Protein AF-A0A7X6TRU2-F1 (afdb_monomer)

Structure (mmCIF, N/CA/C/O backbone):
data_AF-A0A7X6TRU2-F1
#
_entry.id   AF-A0A7X6TRU2-F1
#
loop_
_atom_site.group_PDB
_atom_site.id
_atom_site.type_symbol
_atom_site.label_atom_id
_atom_site.label_alt_id
_atom_site.label_comp_id
_atom_site.label_asym_id
_atom_site.label_entity_id
_atom_site.label_seq_id
_atom_site.pdbx_PDB_ins_code
_atom_site.Cartn_x
_atom_site.Cartn_y
_atom_site.Cartn_z
_atom_site.occupancy
_atom_site.B_iso_or_equiv
_atom_site.auth_seq_id
_atom_site.auth_comp_id
_atom_site.auth_asym_id
_atom_site.auth_atom_id
_atom_site.pdbx_PDB_model_num
ATOM 1 N N . MET A 1 1 ? -6.484 8.703 16.209 1.00 59.50 1 MET A N 1
ATOM 2 C CA . MET A 1 1 ? -6.837 7.442 15.532 1.00 59.50 1 MET A CA 1
ATOM 3 C C . MET A 1 1 ? -7.542 7.835 14.250 1.00 59.50 1 MET A C 1
ATOM 5 O O . MET A 1 1 ? -8.441 8.665 14.344 1.00 59.50 1 MET A O 1
ATOM 9 N N . LEU A 1 2 ? -7.090 7.363 13.085 1.00 68.12 2 LEU A N 1
ATOM 10 C CA . LEU A 1 2 ? -7.824 7.628 11.841 1.00 68.12 2 LEU A CA 1
ATOM 11 C C . LEU A 1 2 ? -9.205 6.985 11.938 1.00 68.12 2 LEU A C 1
ATOM 13 O O . LEU A 1 2 ? -9.327 5.858 12.418 1.00 68.12 2 LEU A O 1
ATOM 17 N N . SER A 1 3 ? -10.236 7.709 11.516 1.00 82.19 3 SER A N 1
ATOM 18 C CA . SER A 1 3 ? -11.575 7.130 11.444 1.00 82.19 3 SER A CA 1
ATOM 19 C C . SER A 1 3 ? -11.648 6.110 10.304 1.00 82.19 3 SER A C 1
ATOM 21 O O . SER A 1 3 ? -10.949 6.245 9.298 1.00 82.19 3 SER A O 1
ATOM 23 N N . GLU A 1 4 ? -12.522 5.109 10.425 1.00 81.75 4 GLU A N 1
ATOM 24 C CA . GLU A 1 4 ? -12.746 4.105 9.369 1.00 81.75 4 GLU A CA 1
ATOM 25 C C . GLU A 1 4 ? -13.071 4.756 8.018 1.00 81.75 4 GLU A C 1
ATOM 27 O O . GLU A 1 4 ? -12.639 4.286 6.967 1.00 81.75 4 GLU A O 1
ATOM 32 N N . LYS A 1 5 ? -13.778 5.891 8.057 1.00 84.62 5 LYS A N 1
ATOM 33 C CA . LYS A 1 5 ? -14.120 6.674 6.873 1.00 84.62 5 LYS A CA 1
ATOM 34 C C . LYS A 1 5 ? -12.882 7.254 6.192 1.00 84.62 5 LYS A C 1
ATOM 36 O O . LYS A 1 5 ? -12.740 7.096 4.986 1.00 84.62 5 LYS A O 1
ATOM 41 N N . GLU A 1 6 ? -11.971 7.865 6.947 1.00 84.38 6 GLU A N 1
ATOM 42 C CA . GLU A 1 6 ? -10.730 8.396 6.372 1.00 84.38 6 GLU A CA 1
ATOM 43 C C . GLU A 1 6 ? -9.860 7.282 5.789 1.00 84.38 6 GLU A C 1
ATOM 45 O O . GLU A 1 6 ? -9.338 7.426 4.689 1.00 84.38 6 GLU A O 1
ATOM 50 N N . ILE A 1 7 ? -9.775 6.133 6.464 1.00 84.88 7 ILE A N 1
ATOM 51 C CA . ILE A 1 7 ? -9.046 4.965 5.952 1.00 84.88 7 ILE A CA 1
ATOM 52 C C . ILE A 1 7 ? -9.642 4.496 4.619 1.00 84.88 7 ILE A C 1
ATOM 54 O O . ILE A 1 7 ? -8.897 4.264 3.666 1.00 84.88 7 ILE A O 1
ATOM 58 N N . MET A 1 8 ? -10.972 4.387 4.524 1.00 87.00 8 MET A N 1
ATOM 59 C CA . MET A 1 8 ? -11.646 4.018 3.276 1.00 87.00 8 MET A CA 1
ATOM 60 C C . MET A 1 8 ? -11.409 5.037 2.162 1.00 87.00 8 MET A C 1
ATOM 62 O O . MET A 1 8 ? -11.165 4.643 1.025 1.00 87.00 8 MET A O 1
ATOM 66 N N . GLU A 1 9 ? -11.446 6.334 2.464 1.00 88.69 9 GLU A N 1
ATOM 67 C CA . GLU A 1 9 ? -11.203 7.370 1.461 1.00 88.69 9 GLU A CA 1
ATOM 68 C C . GLU A 1 9 ? -9.774 7.314 0.909 1.00 88.69 9 GLU A C 1
ATOM 70 O O . GLU A 1 9 ? -9.575 7.408 -0.304 1.00 88.69 9 GLU A O 1
ATOM 75 N N . ILE A 1 10 ? -8.786 7.113 1.781 1.00 86.56 10 ILE A N 1
ATOM 76 C CA . ILE A 1 10 ? -7.382 6.937 1.396 1.00 86.56 10 ILE A CA 1
ATOM 77 C C . ILE A 1 10 ? -7.217 5.668 0.560 1.00 86.56 10 ILE A C 1
ATOM 79 O O . ILE A 1 10 ? -6.566 5.688 -0.489 1.00 86.56 10 ILE A O 1
ATOM 83 N N . TYR A 1 11 ? -7.843 4.573 0.995 1.00 88.00 11 TYR A N 1
ATOM 84 C CA . TYR A 1 11 ? -7.827 3.304 0.282 1.00 88.00 11 TYR A CA 1
ATOM 85 C C . TYR A 1 11 ? -8.384 3.462 -1.132 1.00 88.00 11 TYR A C 1
ATOM 87 O O . TYR A 1 11 ? -7.681 3.179 -2.097 1.00 88.00 11 TYR A O 1
ATOM 95 N N . GLN A 1 12 ? -9.602 3.987 -1.285 1.00 88.88 12 GLN A N 1
ATOM 96 C CA . GLN A 1 12 ? -10.249 4.098 -2.594 1.00 88.88 12 GLN A CA 1
ATOM 97 C C . GLN A 1 12 ? -9.475 4.983 -3.576 1.00 88.88 12 GLN A C 1
ATOM 99 O O . GLN A 1 12 ? -9.452 4.690 -4.769 1.00 88.88 12 GLN A O 1
ATOM 104 N N . ARG A 1 13 ? -8.813 6.042 -3.098 1.00 88.44 13 ARG A N 1
ATOM 105 C CA . ARG A 1 13 ? -8.032 6.941 -3.963 1.00 88.44 13 ARG A CA 1
ATOM 106 C C . ARG A 1 13 ? -6.712 6.335 -4.430 1.00 88.44 13 ARG A C 1
ATOM 108 O O . ARG A 1 13 ? -6.228 6.699 -5.499 1.00 88.44 13 ARG A O 1
ATOM 115 N N . ASN A 1 14 ? -6.113 5.449 -3.636 1.00 88.50 14 ASN A N 1
ATOM 116 C 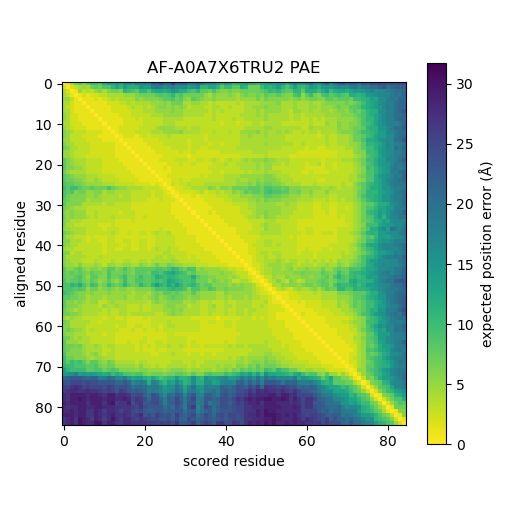CA . ASN A 1 14 ? -4.755 4.965 -3.886 1.00 88.50 14 ASN A CA 1
ATOM 117 C C . ASN A 1 14 ? -4.676 3.486 -4.272 1.00 88.50 14 ASN A C 1
ATOM 119 O O . ASN A 1 14 ? -3.649 3.073 -4.811 1.00 88.50 14 ASN A O 1
ATOM 123 N N . VAL A 1 15 ? -5.724 2.693 -4.029 1.00 89.62 15 VAL A N 1
ATOM 124 C CA . VAL A 1 15 ? -5.740 1.250 -4.311 1.00 89.62 15 VAL A CA 1
ATOM 125 C C . VAL A 1 15 ? -5.399 0.955 -5.767 1.00 89.62 15 VAL A C 1
ATOM 127 O O . VAL A 1 15 ? -4.585 0.077 -6.018 1.00 89.62 15 VAL A O 1
ATOM 130 N N . ASP A 1 16 ? -5.917 1.740 -6.711 1.00 90.94 16 ASP A N 1
ATOM 131 C CA . ASP A 1 16 ? -5.670 1.555 -8.145 1.00 90.94 16 ASP A CA 1
ATOM 132 C C . ASP A 1 16 ? -4.180 1.734 -8.498 1.00 90.94 16 ASP A C 1
ATOM 134 O O . ASP A 1 16 ? -3.570 0.903 -9.170 1.00 90.94 16 ASP A O 1
ATOM 138 N N . VAL A 1 17 ? -3.544 2.764 -7.927 1.00 90.19 17 VAL A N 1
ATOM 139 C CA . VAL A 1 17 ? -2.110 3.043 -8.108 1.00 90.19 17 VAL A CA 1
ATOM 140 C C . VAL A 1 17 ? -1.254 1.947 -7.473 1.00 90.19 17 VAL A C 1
ATOM 142 O O . VAL A 1 17 ? -0.301 1.465 -8.087 1.00 90.19 17 VAL A O 1
ATOM 145 N N . VAL A 1 18 ? -1.580 1.550 -6.243 1.00 90.75 18 VAL A N 1
ATOM 146 C CA . VAL A 1 18 ? -0.838 0.523 -5.499 1.00 90.75 18 VAL A CA 1
ATOM 147 C C . VAL A 1 18 ? -0.966 -0.838 -6.179 1.00 90.75 18 VAL A C 1
ATOM 149 O O . VAL A 1 18 ? 0.035 -1.545 -6.321 1.00 90.75 18 VAL A O 1
ATOM 152 N N . TYR A 1 19 ? -2.164 -1.178 -6.651 1.00 91.44 19 TYR A N 1
ATOM 153 C CA . TYR A 1 19 ? -2.434 -2.398 -7.401 1.00 91.44 19 TYR A CA 1
ATOM 154 C C . TYR A 1 19 ? -1.689 -2.391 -8.737 1.00 91.44 19 TYR A C 1
ATOM 156 O O . TYR A 1 19 ? -0.970 -3.341 -9.031 1.00 91.44 19 TYR A O 1
ATOM 164 N N . GLY A 1 20 ? -1.766 -1.299 -9.505 1.00 90.69 20 GLY A N 1
ATOM 165 C CA . GLY A 1 20 ? -1.084 -1.154 -10.794 1.00 90.69 20 GLY A CA 1
ATOM 166 C C . GLY A 1 20 ? 0.438 -1.303 -10.701 1.00 90.69 20 GLY A C 1
ATOM 167 O O . GLY A 1 20 ? 1.063 -1.953 -11.543 1.00 90.69 20 GLY A O 1
ATOM 168 N N . ILE A 1 21 ? 1.052 -0.762 -9.647 1.00 90.00 21 ILE A N 1
ATOM 169 C CA . ILE A 1 21 ? 2.486 -0.949 -9.392 1.00 90.00 21 ILE A CA 1
ATOM 170 C C . ILE A 1 21 ? 2.760 -2.401 -9.002 1.00 90.00 21 ILE A C 1
ATOM 172 O O . ILE A 1 21 ? 3.631 -3.041 -9.590 1.00 90.00 21 ILE A O 1
ATOM 176 N N . SER A 1 22 ? 1.998 -2.941 -8.053 1.00 89.00 22 SER A N 1
ATOM 177 C CA . SER A 1 22 ? 2.214 -4.292 -7.530 1.00 89.00 22 SER A CA 1
ATOM 178 C C . SER A 1 22 ? 2.064 -5.369 -8.612 1.00 89.00 22 SER A C 1
ATOM 180 O O . SER A 1 22 ? 2.947 -6.217 -8.750 1.00 89.00 22 SER A O 1
ATOM 182 N N . ILE A 1 23 ? 1.042 -5.271 -9.471 1.00 90.19 23 ILE A N 1
ATOM 183 C CA . ILE A 1 23 ? 0.835 -6.202 -10.589 1.00 90.19 23 ILE A CA 1
ATOM 184 C C . ILE A 1 23 ? 1.933 -6.075 -11.648 1.00 90.19 23 ILE A C 1
ATOM 186 O O . ILE A 1 23 ? 2.347 -7.078 -12.228 1.00 90.19 23 ILE A O 1
ATOM 190 N N . SER A 1 24 ? 2.474 -4.870 -11.856 1.00 90.06 24 SER A N 1
ATOM 191 C CA . SER A 1 24 ? 3.606 -4.654 -12.765 1.00 90.06 24 SER A CA 1
ATOM 192 C C . SER A 1 24 ? 4.885 -5.340 -12.268 1.00 90.06 24 SER A C 1
ATOM 194 O O . SER A 1 24 ? 5.671 -5.831 -13.081 1.00 90.06 24 SER A O 1
ATOM 196 N N . TYR A 1 25 ? 5.088 -5.407 -10.947 1.00 87.25 25 TYR A N 1
ATOM 197 C CA . TYR A 1 25 ? 6.231 -6.088 -10.330 1.00 87.25 25 TYR A CA 1
ATOM 198 C C . TYR A 1 25 ? 6.050 -7.608 -10.237 1.00 87.25 25 TYR A C 1
ATOM 200 O O . TYR A 1 25 ? 6.961 -8.349 -10.604 1.00 87.25 25 TYR A O 1
ATOM 208 N N . LEU A 1 26 ? 4.907 -8.074 -9.726 1.00 85.69 26 LEU A N 1
ATOM 209 C CA . LEU A 1 26 ? 4.683 -9.482 -9.375 1.00 85.69 26 LEU A CA 1
ATOM 210 C C . LEU A 1 26 ? 4.121 -10.302 -10.537 1.00 85.69 26 LEU A C 1
ATOM 212 O O . LEU A 1 26 ? 4.351 -11.506 -10.597 1.00 85.69 26 LEU A O 1
ATOM 216 N N . LYS A 1 27 ? 3.396 -9.664 -11.467 1.00 87.62 27 LYS A N 1
ATOM 217 C CA . LYS A 1 27 ? 2.711 -10.304 -12.607 1.00 87.62 27 LYS A CA 1
ATOM 218 C C . LYS A 1 27 ? 1.762 -11.447 -12.219 1.00 87.62 27 LYS A C 1
ATOM 220 O O . LYS A 1 27 ? 1.379 -12.243 -13.071 1.00 87.62 27 LYS A O 1
ATOM 225 N N . ASN A 1 28 ? 1.372 -11.517 -10.950 1.00 87.50 28 ASN A N 1
ATOM 226 C CA . ASN A 1 28 ? 0.441 -12.493 -10.409 1.00 87.50 28 ASN A CA 1
ATOM 227 C C . ASN A 1 28 ? -0.620 -11.757 -9.593 1.00 87.50 28 ASN A C 1
ATOM 229 O O . ASN A 1 28 ? -0.280 -10.983 -8.698 1.00 87.50 28 ASN A O 1
ATOM 233 N N . ALA A 1 29 ? -1.892 -11.990 -9.911 1.00 87.44 29 ALA A N 1
ATOM 234 C CA . ALA A 1 29 ? -3.013 -11.350 -9.233 1.00 87.44 29 ALA A CA 1
ATOM 235 C C . ALA A 1 29 ? -3.053 -11.700 -7.738 1.00 87.44 29 ALA A C 1
ATOM 237 O O . ALA A 1 29 ? -3.211 -10.801 -6.921 1.00 87.44 29 ALA A O 1
ATOM 238 N N . GLN A 1 30 ? -2.804 -12.963 -7.377 1.00 86.62 30 GLN A N 1
ATOM 239 C CA . GLN A 1 30 ? -2.890 -13.415 -5.987 1.00 86.62 30 GLN A CA 1
ATOM 240 C C . GLN A 1 30 ? -1.830 -12.743 -5.101 1.00 86.62 30 GLN A C 1
ATOM 242 O O . GLN A 1 30 ? -2.154 -12.188 -4.056 1.00 86.62 30 GLN A O 1
ATOM 247 N N . ASP A 1 31 ? -0.570 -12.737 -5.547 1.00 84.50 31 ASP A N 1
ATOM 248 C CA . ASP A 1 31 ? 0.519 -12.075 -4.815 1.00 84.50 31 ASP A CA 1
ATOM 249 C C . ASP A 1 31 ? 0.320 -10.549 -4.775 1.00 84.50 31 ASP A C 1
ATOM 251 O O . ASP A 1 31 ? 0.688 -9.879 -3.812 1.00 84.50 31 ASP A O 1
ATOM 255 N N . THR A 1 32 ? -0.278 -9.984 -5.828 1.00 88.50 32 THR A N 1
ATOM 256 C CA . THR A 1 32 ? -0.610 -8.555 -5.892 1.00 88.50 32 THR A CA 1
ATOM 257 C C . THR A 1 32 ? -1.649 -8.190 -4.842 1.00 88.50 32 THR A C 1
ATOM 259 O O . THR A 1 32 ? -1.449 -7.215 -4.121 1.00 88.50 32 THR A O 1
ATOM 262 N N . GLU A 1 33 ? -2.737 -8.953 -4.740 1.00 89.25 33 GLU A N 1
ATOM 263 C CA . GLU A 1 33 ? -3.774 -8.725 -3.733 1.00 89.25 33 GLU A CA 1
ATOM 264 C C . GLU A 1 33 ? -3.207 -8.827 -2.314 1.00 89.25 33 GLU A C 1
ATOM 266 O O . GLU A 1 33 ? -3.455 -7.928 -1.512 1.00 89.25 33 GLU A O 1
ATOM 271 N N . ASP A 1 34 ? -2.366 -9.830 -2.037 1.00 88.31 34 ASP A N 1
ATOM 272 C CA . ASP A 1 34 ? -1.704 -9.992 -0.735 1.00 88.31 34 ASP A CA 1
ATOM 273 C C . ASP A 1 34 ? -0.838 -8.772 -0.373 1.00 88.31 34 ASP A C 1
ATOM 275 O O . ASP A 1 34 ? -0.980 -8.172 0.698 1.00 88.31 34 ASP A O 1
ATOM 279 N N . VAL A 1 35 ? -0.002 -8.313 -1.311 1.00 89.50 35 VAL A N 1
ATOM 280 C CA . VAL A 1 35 ? 0.866 -7.147 -1.098 1.00 89.50 35 VAL A CA 1
ATOM 281 C C . VAL A 1 35 ? 0.067 -5.857 -0.915 1.00 89.50 35 VAL A C 1
ATOM 283 O O . VAL A 1 35 ? 0.410 -5.033 -0.056 1.00 89.50 35 VAL A O 1
ATOM 286 N N . VAL A 1 36 ? -0.991 -5.662 -1.702 1.00 90.44 36 VAL A N 1
ATOM 287 C CA . VAL A 1 36 ? -1.887 -4.506 -1.585 1.00 90.44 36 VAL A CA 1
ATOM 288 C C . VAL A 1 36 ? -2.530 -4.510 -0.200 1.00 90.44 36 VAL A C 1
ATOM 290 O O . VAL A 1 36 ? -2.423 -3.522 0.531 1.00 90.44 36 VAL A O 1
ATOM 293 N N . GLN A 1 37 ? -3.126 -5.631 0.202 1.00 89.62 37 GLN A N 1
ATOM 294 C CA . GLN A 1 37 ? -3.815 -5.762 1.481 1.00 89.62 37 GLN A CA 1
ATOM 295 C C . GLN A 1 37 ? -2.852 -5.558 2.659 1.00 89.62 37 GLN A C 1
ATOM 297 O O . GLN A 1 37 ? -3.133 -4.753 3.548 1.00 89.62 37 GLN A O 1
ATOM 302 N N . GLY A 1 38 ? -1.670 -6.182 2.628 1.00 89.81 38 GLY A N 1
ATOM 303 C CA . GLY A 1 38 ? -0.639 -6.024 3.656 1.00 89.81 38 GLY A CA 1
ATOM 304 C C . GLY A 1 38 ? -0.064 -4.606 3.748 1.00 89.81 38 GLY A C 1
ATOM 305 O O . GLY A 1 38 ? 0.332 -4.162 4.829 1.00 89.81 38 GLY A O 1
ATOM 306 N N . THR A 1 39 ? -0.041 -3.855 2.643 1.00 90.62 39 THR A N 1
ATOM 307 C CA . THR A 1 39 ? 0.382 -2.444 2.634 1.00 90.62 39 THR A CA 1
ATOM 308 C C . THR A 1 39 ? -0.612 -1.565 3.393 1.00 90.62 39 THR A C 1
ATOM 310 O O . THR A 1 39 ? -0.208 -0.779 4.254 1.00 90.62 39 THR A O 1
ATOM 313 N N . PHE A 1 40 ? -1.910 -1.729 3.129 1.00 88.31 40 PHE A N 1
ATOM 314 C CA . PHE A 1 40 ? -2.955 -0.990 3.840 1.00 88.31 40 PHE A CA 1
ATOM 315 C C . PHE A 1 40 ? -3.099 -1.439 5.295 1.00 88.31 40 PHE A C 1
ATOM 317 O O . PHE A 1 40 ? -3.282 -0.596 6.170 1.00 88.31 40 PHE A O 1
ATOM 324 N N . LEU A 1 41 ? -2.924 -2.730 5.590 1.00 89.38 41 LEU A N 1
ATOM 325 C CA . LEU A 1 41 ? -2.927 -3.226 6.967 1.00 89.38 41 LEU A CA 1
ATOM 326 C C . LEU A 1 41 ? -1.820 -2.555 7.794 1.00 89.38 41 LEU A C 1
ATOM 328 O O . LEU A 1 41 ? -2.096 -1.987 8.847 1.00 89.38 41 LEU A O 1
ATOM 332 N N . LYS A 1 42 ? -0.593 -2.485 7.255 1.00 88.12 42 LYS A N 1
ATOM 333 C CA . LYS A 1 42 ? 0.531 -1.775 7.891 1.00 88.12 42 LYS A CA 1
ATOM 334 C C . LYS A 1 42 ? 0.249 -0.297 8.129 1.00 88.12 42 LYS A C 1
ATOM 336 O O . LYS A 1 42 ? 0.741 0.259 9.108 1.00 88.12 42 LYS A O 1
ATOM 341 N N . MET A 1 43 ? -0.492 0.351 7.232 1.00 87.62 43 MET A N 1
ATOM 342 C CA . MET A 1 43 ? -0.891 1.752 7.387 1.00 87.62 43 MET A CA 1
ATOM 343 C C . MET A 1 43 ? -1.775 1.937 8.6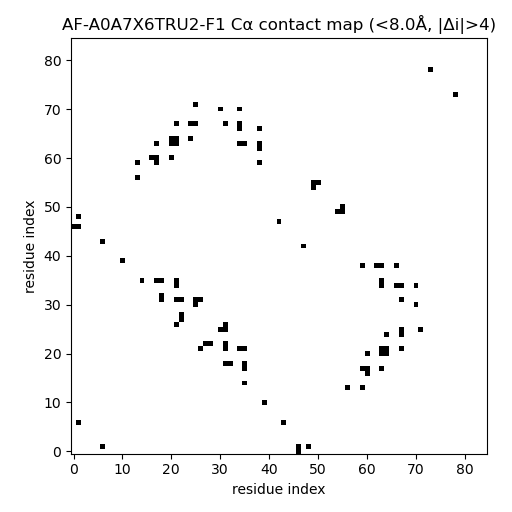24 1.00 87.62 43 MET A C 1
ATOM 345 O O . MET A 1 43 ? -1.546 2.852 9.418 1.00 87.62 43 MET A O 1
ATOM 349 N N . ILE A 1 44 ? -2.752 1.039 8.783 1.00 86.25 44 ILE A N 1
ATOM 350 C CA . ILE A 1 44 ? -3.707 1.025 9.893 1.00 86.25 44 ILE A CA 1
ATOM 351 C C . ILE A 1 44 ? -2.983 0.683 11.200 1.00 86.25 44 ILE A C 1
ATOM 353 O O . ILE A 1 44 ? -3.093 1.434 12.166 1.00 86.25 44 ILE A O 1
ATOM 357 N N . GLU A 1 45 ? -2.179 -0.384 11.215 1.00 86.75 45 GLU A N 1
ATOM 358 C CA . GLU A 1 45 ? -1.413 -0.818 12.392 1.00 86.75 45 GLU A CA 1
ATOM 359 C C . GLU A 1 45 ? -0.440 0.255 12.887 1.00 86.75 45 GLU A C 1
ATOM 361 O O . GLU A 1 45 ? -0.291 0.465 14.090 1.00 86.75 45 GLU A O 1
ATOM 366 N N . LYS A 1 46 ? 0.218 0.970 11.966 1.00 83.69 46 LYS A N 1
ATOM 367 C CA . LYS A 1 46 ? 1.135 2.062 12.318 1.00 83.69 46 LYS A CA 1
ATOM 368 C C . LYS A 1 46 ? 0.428 3.375 12.641 1.00 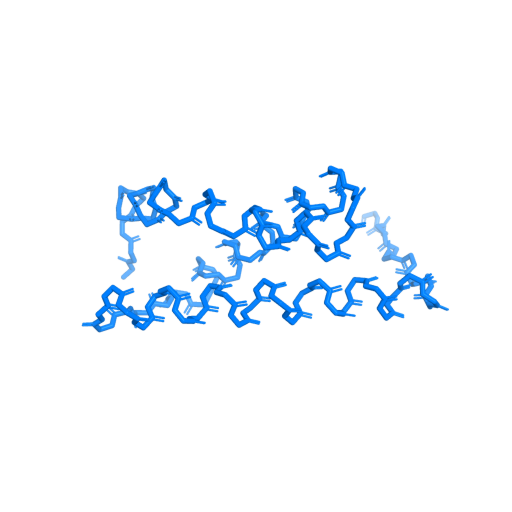83.69 46 LYS A C 1
ATOM 370 O O . LYS A 1 46 ? 1.114 4.321 13.022 1.00 83.69 46 LYS A O 1
ATOM 375 N N . ASN A 1 47 ? -0.896 3.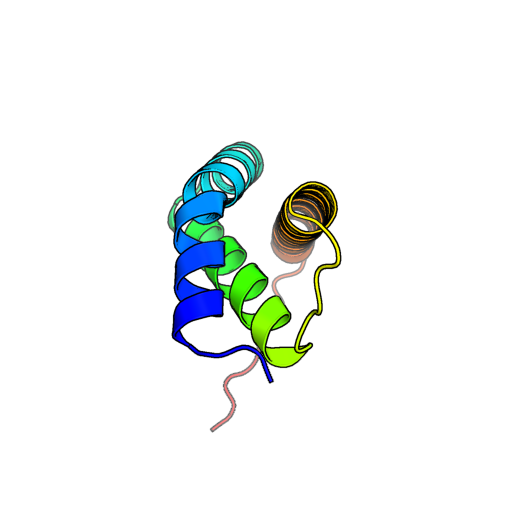446 12.477 1.00 80.12 47 ASN A N 1
ATOM 376 C CA . ASN A 1 47 ? -1.698 4.662 12.606 1.00 80.12 47 ASN A CA 1
ATOM 377 C C . ASN A 1 47 ? -1.005 5.852 11.909 1.00 80.12 47 ASN A C 1
ATOM 379 O O . ASN A 1 47 ? -0.703 6.875 12.528 1.00 80.12 47 ASN A O 1
ATOM 383 N N . MET A 1 48 ? -0.666 5.674 10.629 1.00 79.12 48 MET A N 1
ATOM 384 C CA . MET A 1 48 ? 0.120 6.664 9.896 1.00 79.12 48 MET A CA 1
ATOM 385 C C . MET A 1 48 ? -0.620 7.991 9.756 1.00 79.12 48 MET A C 1
ATOM 387 O O . MET A 1 48 ? -1.685 8.054 9.154 1.00 79.12 48 MET A O 1
ATOM 391 N N . ILE A 1 49 ? -0.027 9.064 10.273 1.00 77.56 49 ILE A N 1
ATOM 392 C CA . ILE A 1 49 ? -0.550 10.418 10.106 1.00 77.56 49 ILE A CA 1
ATOM 393 C C . ILE A 1 49 ? 0.112 11.009 8.866 1.00 77.56 49 ILE A C 1
ATOM 395 O O . ILE A 1 49 ? 1.309 11.292 8.872 1.00 77.56 49 ILE A O 1
ATOM 39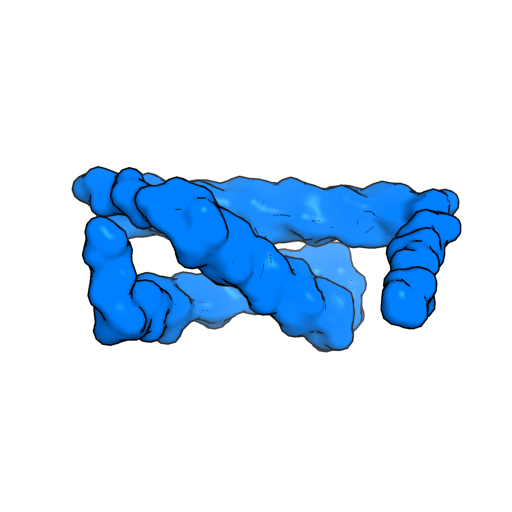9 N N . PHE A 1 50 ? -0.657 11.174 7.794 1.00 80.38 50 PHE A N 1
ATOM 400 C CA . PHE A 1 50 ? -0.172 11.824 6.584 1.00 80.38 50 PHE A CA 1
ATOM 401 C C . PHE A 1 50 ? -0.403 13.329 6.675 1.00 80.38 50 PHE A C 1
ATOM 403 O O . PHE A 1 50 ? -1.529 13.790 6.833 1.00 80.38 50 PHE A O 1
ATOM 410 N N . GLU A 1 51 ? 0.664 14.110 6.536 1.00 78.00 51 GLU A N 1
ATOM 411 C CA . GLU A 1 51 ? 0.575 15.577 6.513 1.00 78.00 51 GLU A CA 1
ATOM 412 C C . GLU A 1 51 ? 0.089 16.113 5.159 1.00 78.00 51 GLU A C 1
ATOM 414 O O . GLU A 1 51 ? -0.298 17.273 5.036 1.00 78.00 51 GLU A O 1
ATOM 419 N N . SER A 1 52 ? 0.154 15.298 4.101 1.00 85.12 52 SER A N 1
ATOM 420 C CA . SER A 1 52 ? -0.203 15.704 2.741 1.00 85.12 52 SER A CA 1
ATOM 421 C C . SER A 1 52 ? -0.511 14.499 1.846 1.00 85.12 52 SER A C 1
ATOM 423 O O . SER A 1 52 ? 0.124 13.452 1.999 1.00 85.12 52 SER A O 1
ATOM 425 N N . PRO A 1 53 ? -1.381 14.658 0.829 1.00 80.94 53 PRO A N 1
ATOM 426 C CA . PRO A 1 53 ? -1.692 13.597 -0.137 1.00 80.94 53 PRO A CA 1
ATOM 427 C C . PRO A 1 53 ? -0.459 13.125 -0.928 1.00 80.94 53 PRO A C 1
ATOM 429 O O . PRO A 1 53 ? -0.350 11.958 -1.295 1.00 80.94 53 PRO A O 1
ATOM 432 N N . SER A 1 54 ? 0.526 14.002 -1.148 1.00 84.75 54 SER A N 1
ATOM 433 C CA . SER A 1 54 ? 1.805 13.621 -1.763 1.00 84.75 54 SER A CA 1
ATOM 434 C C . SER A 1 54 ? 2.634 12.686 -0.874 1.00 84.75 54 SER A C 1
ATOM 436 O O . SER A 1 54 ? 3.307 11.793 -1.389 1.00 84.75 54 SER A O 1
ATOM 438 N N . HIS A 1 55 ? 2.582 12.874 0.451 1.00 85.56 55 HIS A N 1
ATOM 439 C CA . HIS A 1 55 ? 3.290 12.031 1.418 1.00 85.56 55 HIS A CA 1
ATOM 440 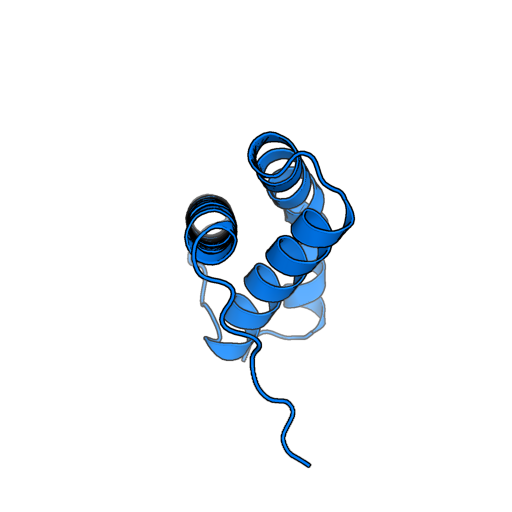C C . HIS A 1 55 ? 2.621 10.655 1.499 1.00 85.56 55 HIS A C 1
ATOM 442 O O . HIS A 1 55 ? 3.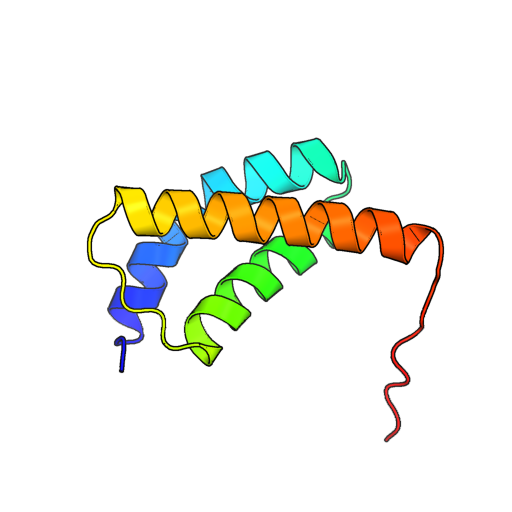301 9.641 1.364 1.00 85.56 55 HIS A O 1
ATOM 448 N N . GLU A 1 56 ? 1.291 10.621 1.610 1.00 85.75 56 GLU A N 1
ATOM 449 C CA . GLU A 1 56 ? 0.488 9.394 1.534 1.00 85.75 56 GLU A CA 1
ATOM 450 C C . GLU A 1 56 ? 0.843 8.558 0.306 1.00 85.75 56 GLU A C 1
ATOM 452 O O . GLU A 1 56 ? 1.253 7.400 0.423 1.00 85.75 56 GLU A O 1
ATOM 457 N N . ARG A 1 57 ? 0.767 9.171 -0.878 1.00 86.06 57 ARG A N 1
ATOM 458 C CA . ARG A 1 57 ? 1.053 8.482 -2.133 1.00 86.06 57 ARG A CA 1
ATOM 459 C C . ARG A 1 57 ? 2.497 7.985 -2.190 1.00 86.06 57 ARG A C 1
ATOM 461 O O . ARG A 1 57 ? 2.736 6.850 -2.596 1.00 86.06 57 ARG A O 1
ATOM 468 N N . GLY A 1 58 ? 3.461 8.802 -1.763 1.00 89.81 58 GLY A N 1
ATOM 469 C CA . GLY A 1 58 ? 4.871 8.410 -1.707 1.00 89.81 58 GLY A CA 1
ATOM 470 C C . GLY A 1 58 ? 5.112 7.223 -0.774 1.00 89.81 58 GLY A C 1
ATOM 471 O O . GLY A 1 58 ? 5.822 6.283 -1.137 1.00 89.81 58 GLY A O 1
ATOM 472 N N . TRP A 1 59 ? 4.472 7.224 0.396 1.00 91.19 59 TRP A N 1
ATOM 473 C CA . TRP A 1 59 ? 4.588 6.140 1.361 1.00 91.19 59 TRP A CA 1
ATOM 474 C C . TRP A 1 59 ? 3.961 4.839 0.857 1.00 91.19 59 TRP A C 1
ATOM 476 O O . TRP A 1 59 ? 4.578 3.779 0.981 1.00 91.19 59 TRP A O 1
ATOM 486 N N . LEU A 1 60 ? 2.777 4.911 0.242 1.00 88.88 60 LEU A N 1
ATOM 487 C CA . LEU A 1 60 ? 2.102 3.749 -0.338 1.00 88.88 60 LEU A CA 1
ATOM 488 C C . LEU A 1 60 ? 2.922 3.141 -1.479 1.00 88.88 60 LEU A C 1
ATOM 490 O O . LEU A 1 60 ? 3.137 1.932 -1.497 1.00 88.88 60 LEU A O 1
ATOM 494 N N . ILE A 1 61 ? 3.462 3.967 -2.380 1.00 88.88 61 ILE A N 1
ATOM 495 C CA . ILE A 1 61 ? 4.321 3.508 -3.482 1.00 88.88 61 ILE A CA 1
A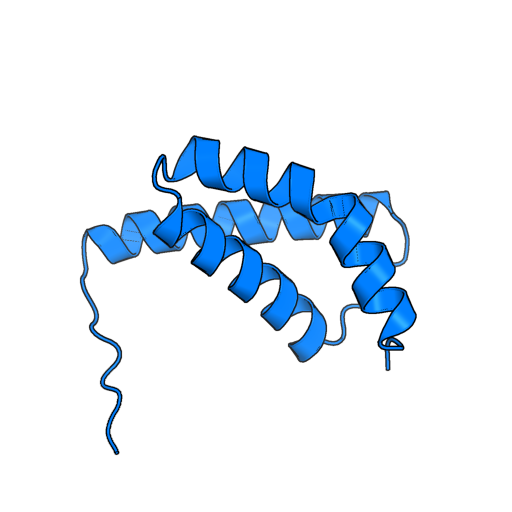TOM 496 C C . ILE A 1 61 ? 5.595 2.849 -2.945 1.00 88.88 61 ILE A C 1
ATOM 498 O O . ILE A 1 61 ? 5.964 1.762 -3.397 1.00 88.88 61 ILE A O 1
ATOM 502 N N . ALA A 1 62 ? 6.271 3.485 -1.985 1.00 90.75 62 ALA A N 1
ATOM 503 C CA . ALA A 1 62 ? 7.498 2.955 -1.401 1.00 90.75 62 ALA A CA 1
ATOM 504 C C . ALA A 1 62 ? 7.241 1.636 -0.660 1.00 90.75 62 ALA A C 1
ATOM 506 O O . ALA A 1 62 ? 7.990 0.674 -0.839 1.00 90.75 62 ALA A O 1
ATOM 507 N N . THR A 1 63 ? 6.161 1.567 0.122 1.00 91.19 63 THR A N 1
ATOM 508 C CA . THR A 1 63 ? 5.784 0.373 0.888 1.00 91.19 63 THR A CA 1
ATOM 509 C C . THR A 1 63 ? 5.378 -0.768 -0.031 1.00 91.19 63 THR A C 1
ATOM 511 O O . THR A 1 63 ? 5.901 -1.867 0.136 1.00 91.19 63 THR A O 1
ATOM 514 N N . ALA A 1 64 ? 4.543 -0.512 -1.041 1.00 89.94 64 ALA A N 1
ATOM 515 C CA . ALA A 1 64 ? 4.145 -1.507 -2.030 1.00 89.94 64 ALA A CA 1
ATOM 516 C C . ALA A 1 64 ? 5.346 -2.018 -2.833 1.00 89.94 64 ALA A C 1
ATOM 518 O O . ALA A 1 64 ? 5.528 -3.221 -2.981 1.00 89.94 64 ALA A O 1
ATOM 519 N N . SER A 1 65 ? 6.238 -1.123 -3.269 1.00 89.88 65 SER A N 1
ATOM 520 C CA . SER A 1 65 ? 7.467 -1.503 -3.977 1.00 89.88 65 SER A CA 1
ATOM 521 C C . SER A 1 65 ? 8.385 -2.354 -3.100 1.00 89.88 65 SER A C 1
ATOM 523 O O . SER A 1 65 ? 8.952 -3.344 -3.563 1.00 89.88 65 SER A O 1
ATOM 525 N N . ASN A 1 66 ? 8.546 -1.984 -1.827 1.00 88.81 66 ASN A N 1
ATOM 526 C CA . ASN A 1 66 ? 9.358 -2.745 -0.886 1.00 88.81 66 ASN A CA 1
ATOM 527 C C . ASN A 1 66 ? 8.719 -4.101 -0.562 1.00 88.81 66 ASN A C 1
ATOM 529 O O . ASN A 1 66 ? 9.424 -5.102 -0.487 1.00 88.81 66 ASN A O 1
ATOM 533 N N . ALA A 1 67 ? 7.395 -4.150 -0.423 1.00 88.25 67 ALA A N 1
ATOM 534 C CA . ALA A 1 67 ? 6.639 -5.378 -0.225 1.00 88.25 67 ALA A CA 1
ATOM 535 C C . ALA A 1 67 ? 6.750 -6.304 -1.443 1.00 88.25 67 ALA A C 1
ATOM 537 O O . ALA A 1 67 ? 7.086 -7.465 -1.258 1.00 88.25 67 ALA A O 1
ATOM 538 N N . CYS A 1 68 ? 6.616 -5.791 -2.670 1.00 87.56 68 CYS A N 1
ATOM 539 C CA . CYS A 1 68 ? 6.833 -6.556 -3.901 1.00 87.56 68 CYS A CA 1
ATOM 540 C C . CYS A 1 68 ? 8.251 -7.131 -3.970 1.00 87.56 68 CYS A C 1
ATOM 542 O O . CYS A 1 68 ? 8.434 -8.319 -4.215 1.00 87.56 68 CYS A O 1
ATOM 544 N N . LYS A 1 69 ? 9.275 -6.307 -3.710 1.00 85.81 69 LYS A N 1
ATOM 545 C CA . LYS A 1 69 ? 10.676 -6.759 -3.682 1.00 85.81 69 LYS A CA 1
ATOM 546 C C . LYS A 1 69 ? 10.911 -7.822 -2.613 1.00 85.81 69 LYS A C 1
ATOM 548 O O . LYS A 1 69 ? 11.599 -8.804 -2.871 1.00 85.81 69 LYS A O 1
ATOM 553 N N . ASN A 1 70 ? 10.325 -7.643 -1.432 1.00 85.00 70 ASN A N 1
ATOM 554 C CA . ASN A 1 70 ? 10.390 -8.617 -0.353 1.00 85.00 70 ASN A CA 1
ATOM 555 C C . ASN A 1 70 ? 9.678 -9.920 -0.741 1.00 85.00 70 ASN A C 1
ATOM 557 O O . ASN A 1 70 ? 10.227 -10.987 -0.514 1.00 85.00 70 ASN A O 1
ATOM 561 N N . HIS A 1 71 ? 8.520 -9.843 -1.397 1.00 82.44 71 HIS A N 1
ATOM 562 C CA . HIS A 1 71 ? 7.775 -10.999 -1.894 1.00 82.44 71 HIS A CA 1
ATOM 563 C C . HIS A 1 71 ? 8.571 -11.775 -2.956 1.00 82.44 71 HIS A C 1
ATOM 565 O O . HIS A 1 71 ? 8.662 -12.996 -2.896 1.00 82.44 71 HIS A O 1
ATOM 571 N N . LEU A 1 72 ? 9.245 -11.073 -3.875 1.00 78.94 72 LEU A N 1
ATOM 572 C CA . LEU A 1 72 ? 10.150 -11.677 -4.862 1.00 78.94 72 LEU A CA 1
ATOM 573 C C . LEU A 1 72 ? 11.397 -12.297 -4.207 1.00 78.94 72 LEU A C 1
ATOM 575 O O . LEU A 1 72 ? 11.833 -13.379 -4.598 1.00 78.94 72 LEU A O 1
ATOM 579 N N . SER A 1 73 ? 11.953 -11.644 -3.183 1.00 71.44 73 SER A N 1
ATOM 580 C CA . SER A 1 73 ? 13.089 -12.167 -2.416 1.00 71.44 73 SER A CA 1
ATOM 581 C C . SER A 1 73 ? 12.706 -13.398 -1.583 1.00 71.44 73 SER A C 1
ATOM 583 O O . SER A 1 73 ? 13.483 -14.348 -1.505 1.00 71.44 73 SER A O 1
ATOM 585 N N . ILE A 1 74 ? 11.509 -13.411 -0.987 1.00 58.78 74 ILE A N 1
ATOM 586 C CA . ILE A 1 74 ? 10.939 -14.553 -0.253 1.00 58.78 74 ILE A CA 1
ATOM 587 C C . ILE A 1 74 ? 10.508 -15.659 -1.225 1.00 58.78 74 ILE A C 1
ATOM 589 O O . ILE A 1 74 ? 10.597 -16.833 -0.885 1.00 58.78 74 ILE A O 1
ATOM 593 N N . GLY A 1 75 ? 10.166 -15.338 -2.474 1.00 52.91 75 GLY A N 1
ATOM 594 C CA . GLY A 1 75 ? 9.958 -16.332 -3.533 1.00 52.91 75 GLY A CA 1
ATOM 595 C C . GLY A 1 75 ? 11.168 -17.255 -3.756 1.00 52.91 75 GLY A C 1
ATOM 596 O O . GLY A 1 75 ? 10.994 -18.390 -4.193 1.00 52.91 75 GLY A O 1
ATOM 597 N N . SER A 1 76 ? 12.379 -16.813 -3.383 1.00 47.38 76 SER A N 1
ATOM 598 C CA . SER A 1 76 ? 13.609 -17.627 -3.396 1.00 47.38 76 SER A CA 1
ATOM 599 C C . SER A 1 76 ? 13.926 -18.301 -2.052 1.00 47.38 76 SER A C 1
ATOM 601 O O . SER A 1 76 ? 14.780 -19.180 -1.983 1.00 47.38 76 SER A O 1
ATOM 603 N N . ILE A 1 77 ? 13.243 -17.912 -0.975 1.00 53.59 77 ILE A N 1
ATOM 604 C CA . ILE A 1 77 ? 13.400 -18.461 0.373 1.00 53.59 77 ILE A CA 1
ATOM 605 C C . ILE A 1 77 ? 11.986 -18.669 0.906 1.00 53.59 77 ILE A C 1
ATOM 607 O O . ILE A 1 77 ? 11.497 -17.856 1.689 1.00 53.59 77 ILE A O 1
ATOM 611 N N . LYS A 1 78 ? 11.298 -19.724 0.449 1.00 43.16 78 LYS A N 1
ATOM 612 C CA . LYS A 1 78 ? 10.002 -20.112 1.016 1.00 43.16 78 LYS A CA 1
ATOM 613 C C . LYS A 1 78 ? 10.182 -20.326 2.519 1.00 43.16 78 LYS A C 1
ATOM 615 O O . LYS A 1 78 ? 10.615 -21.385 2.956 1.00 43.16 78 LYS A O 1
ATOM 620 N N . LYS A 1 79 ? 9.890 -19.306 3.317 1.00 42.53 79 LYS A N 1
ATOM 621 C CA . LYS A 1 79 ? 9.563 -19.476 4.722 1.00 42.53 79 LYS A CA 1
ATOM 622 C C . LYS A 1 79 ? 8.057 -19.532 4.752 1.00 42.53 79 LYS A C 1
ATOM 624 O O . LYS A 1 79 ? 7.387 -18.508 4.805 1.00 42.53 79 LYS A O 1
ATOM 629 N N . GLU A 1 80 ? 7.563 -20.758 4.630 1.00 44.47 80 GLU A N 1
ATOM 630 C CA . GLU A 1 80 ? 6.281 -21.136 5.198 1.00 44.47 80 GLU A CA 1
ATOM 631 C C . GLU A 1 80 ? 6.210 -20.483 6.578 1.00 44.47 80 GLU A C 1
ATOM 633 O O . GLU A 1 80 ? 7.034 -20.766 7.450 1.00 44.47 80 GLU A O 1
ATOM 638 N N . VAL A 1 81 ? 5.308 -19.518 6.740 1.00 48.47 81 VAL A N 1
ATOM 639 C CA . VAL A 1 81 ? 4.942 -19.057 8.072 1.00 48.47 81 VAL A CA 1
ATOM 640 C C . VAL A 1 81 ? 4.186 -20.242 8.663 1.00 48.47 81 VAL A C 1
ATOM 642 O O . VAL A 1 81 ? 3.144 -20.603 8.111 1.00 48.47 81 VAL A O 1
ATOM 645 N N . PRO A 1 82 ? 4.701 -20.912 9.708 1.00 37.97 82 PRO A N 1
ATOM 646 C CA . PRO A 1 82 ? 3.937 -21.963 10.336 1.00 37.97 82 PRO A CA 1
ATOM 647 C C . PRO A 1 82 ? 2.738 -21.282 10.989 1.00 37.97 82 PRO A C 1
ATOM 649 O O . PRO A 1 82 ? 2.873 -20.571 11.984 1.00 37.97 82 PRO A O 1
ATOM 652 N N . LEU A 1 83 ? 1.560 -21.495 10.410 1.00 40.62 83 LEU A N 1
ATOM 653 C CA . LEU A 1 83 ? 0.310 -21.371 11.136 1.00 40.62 83 LEU A CA 1
ATOM 654 C C . LEU A 1 83 ? 0.276 -22.539 12.131 1.00 40.62 83 LEU A C 1
ATOM 656 O O . LEU A 1 83 ? -0.342 -23.573 11.890 1.00 40.62 83 LEU A O 1
ATOM 660 N N . CYS A 1 84 ? 1.032 -22.411 13.218 1.00 30.06 84 CYS A N 1
ATOM 661 C CA . CYS A 1 84 ? 0.827 -23.237 14.393 1.00 30.06 84 CYS A CA 1
ATOM 662 C C . CYS A 1 84 ? -0.385 -22.665 15.131 1.00 30.06 84 CYS A C 1
ATOM 664 O O . CYS A 1 84 ? -0.279 -21.583 15.699 1.00 30.06 84 CYS A O 1
ATOM 666 N N . ILE A 1 85 ? -1.499 -23.397 15.001 1.00 37.56 85 ILE A N 1
ATOM 667 C CA . ILE A 1 85 ? -2.458 -23.793 16.053 1.00 37.56 85 ILE A CA 1
ATOM 668 C C . ILE A 1 85 ? -2.824 -22.748 17.111 1.00 37.56 85 ILE A C 1
ATOM 670 O O . ILE A 1 85 ? -1.947 -22.353 17.909 1.00 37.56 85 ILE A O 1
#

Foldseek 3Di:
DDDPVNLVVLCVVCLVVLLVLLCVLQVDNVLSVVLSVVLSVVCVVVVDDDPDPVSS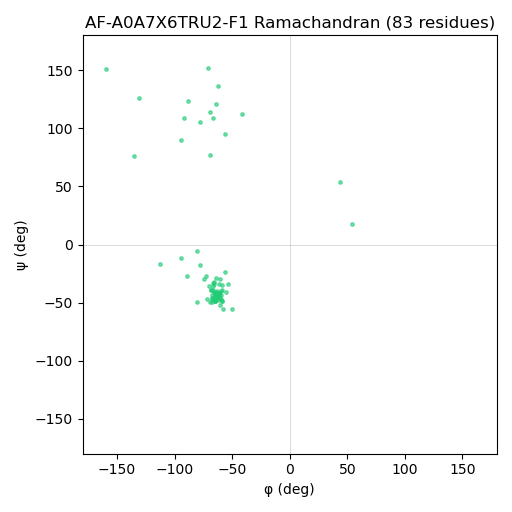NVSSNVSSVVSSVVVVVCVVVVPPPPPDD

pLDDT: mean 80.32, std 15.52, range [30.06, 91.44]

Radius of gyration: 13.71 Å; Cα contacts (8 Å, |Δi|>4): 53; chains: 1; bounding box: 28×40×29 Å

Sequence (85 aa):
MLSEKEIMEIYQRNVDVVYGISISYLKNAQDTEDVVQGTFLKMIEKNMIFESPSHERGWLIATASNACKNHLSIGSIKKEVPLCI

Solvent-accessible surface area (backbone atoms only — not comparable to full-atom values): 4984 Å² total; per-residue (Å²): 129,82,50,72,65,57,53,50,55,54,43,71,73,40,47,64,60,44,42,56,51,29,36,71,73,65,74,34,70,70,66,20,51,51,42,46,50,54,44,54,49,51,41,59,77,64,60,67,83,65,94,41,74,69,54,45,52,50,50,48,49,52,46,33,52,49,44,46,51,48,51,58,55,36,71,78,50,81,70,76,75,80,85,72,129

Nearest PDB structures (foldseek):
  8z6g-assembly3_F  TM=8.249E-01  e=5.610E-02  Pseudomonas aeruginosa
  7qh5-assembly2_B  TM=7.759E-01  e=4.735E-02  Streptomyces tsukubensis NRRL18488
  8z6g-assembly1_B  TM=8.200E-01  e=7.874E-02  Pseudomonas aeruginosa
  6in7-assembly1_B  TM=6.971E-01  e=5.936E-02  Pseudomonas aeruginosa PAO1
  5wuq-assembly1_A  TM=7.678E-01  e=2.438E-01  Bacillus subtilis subsp. subtilis str. 168

Secondary structure (DSSP, 8-state):
---HHHHHHHHHHHHHHHHHHHHHHH--HHHHHHHHHHHHHHHHHTT---SSHHHHHHHHHHHHHHHHHHHHHHTTS--------

Mean predicted aligned error: 7.66 Å